Protein AF-A0A6I6SS22-F1 (afdb_monomer)

Sequence (66 aa):
MQPPDCRKAIADSEPSYRSFRHLPEQQRWQWYENAKRIRQGREAAGIVMTETYDQFIARLTRELEL

Nearest PDB structures (foldseek):
  8brm-assembly1_Li  TM=6.526E-01  e=9.116E+00  Giardia lamblia ATCC 50803

Solvent-acces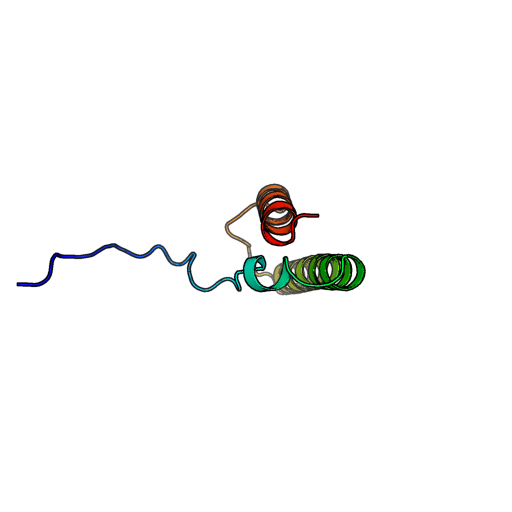sible surface area (backbone atoms only — not comparable to full-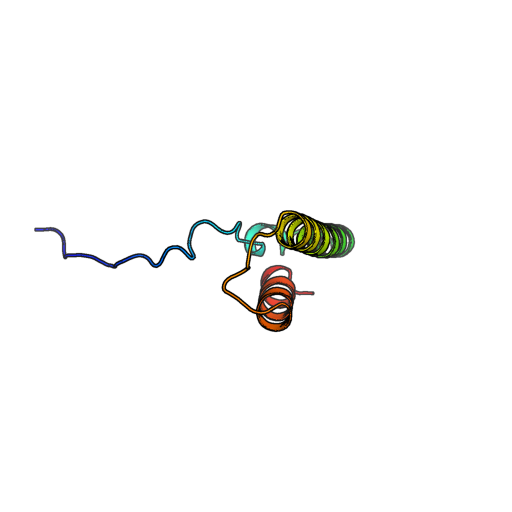atom values): 4132 Å² total; per-residue (Å²): 139,79,88,82,80,78,80,72,62,95,68,81,80,59,84,69,48,53,82,43,43,86,47,59,67,72,56,33,50,51,52,51,55,48,52,52,50,52,49,52,53,37,45,73,70,69,48,81,68,93,62,53,71,65,58,50,49,56,49,48,35,64,31,33,71,103

Radius of gyration: 14.65 Å; Cα contacts (8 Å, |Δi|>4): 27; chains: 1; bounding box: 34×34×38 Å

Mean predicted aligned error: 9.28 Å

Organism: NCBI:txid2497861

Structure (mmCIF, N/CA/C/O backbone):
data_AF-A0A6I6SS22-F1
#
_entry.id   AF-A0A6I6SS22-F1
#
loop_
_atom_site.group_PDB
_atom_site.id
_atom_site.type_symbol
_atom_site.label_atom_id
_atom_site.label_alt_id
_atom_site.label_comp_id
_atom_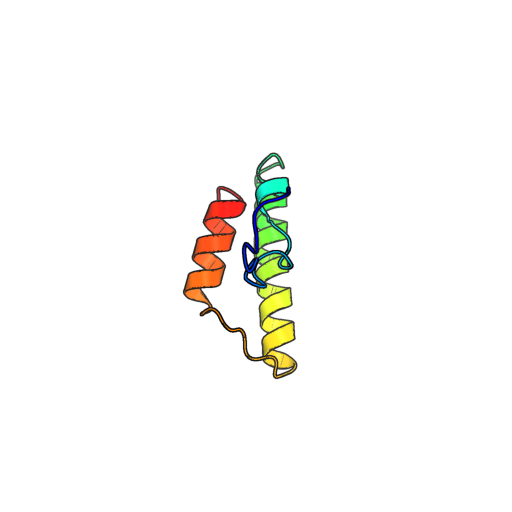site.label_asym_id
_atom_site.label_entity_id
_atom_site.label_seq_id
_atom_site.pdbx_PDB_ins_code
_atom_site.Cartn_x
_atom_site.Cartn_y
_atom_site.Cartn_z
_atom_site.occupancy
_atom_site.B_iso_or_equiv
_atom_site.auth_seq_id
_atom_site.auth_comp_id
_atom_site.auth_asym_id
_atom_site.auth_atom_id
_atom_site.pdbx_PDB_model_num
ATOM 1 N N . MET A 1 1 ? -17.085 22.479 -23.001 1.00 44.69 1 MET A N 1
ATOM 2 C CA . MET A 1 1 ? -17.814 21.349 -22.388 1.00 44.69 1 MET A CA 1
ATOM 3 C C . MET A 1 1 ? -16.803 20.254 -22.068 1.00 44.69 1 MET A C 1
ATOM 5 O O . MET A 1 1 ? -16.261 19.675 -22.996 1.00 44.69 1 MET A O 1
ATOM 9 N N . GLN A 1 2 ? -16.483 20.043 -20.789 1.00 51.03 2 GLN A N 1
ATOM 10 C CA . GLN A 1 2 ? -15.748 18.871 -20.279 1.00 51.03 2 GLN A CA 1
ATOM 11 C C . GLN A 1 2 ? -16.742 18.044 -19.442 1.00 51.03 2 GLN A C 1
ATOM 13 O O . GLN A 1 2 ? -17.591 18.659 -18.790 1.00 51.03 2 GLN A O 1
ATOM 18 N N . PRO A 1 3 ? -16.718 16.699 -19.497 1.00 55.75 3 PRO A N 1
ATOM 19 C CA . PRO A 1 3 ? -17.686 15.873 -18.781 1.00 55.75 3 PRO A CA 1
ATOM 20 C C . PRO A 1 3 ? -17.409 15.861 -17.264 1.00 55.75 3 PRO A C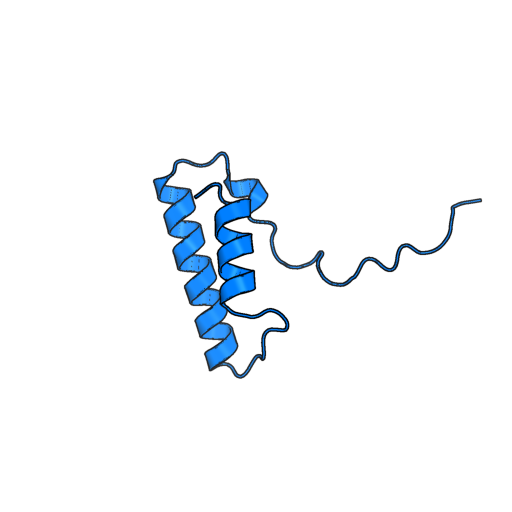 1
ATOM 22 O O . PRO A 1 3 ? -16.266 16.078 -16.853 1.00 55.75 3 PRO A O 1
ATOM 25 N N . PRO A 1 4 ? -18.441 15.629 -16.430 1.00 53.72 4 PRO A N 1
ATOM 26 C CA . PRO A 1 4 ? -18.345 15.766 -14.984 1.00 53.72 4 PRO A CA 1
ATOM 27 C C . PRO A 1 4 ? -17.791 14.505 -14.303 1.00 53.72 4 PRO A C 1
ATOM 29 O O . PRO A 1 4 ? -18.169 13.385 -14.628 1.00 53.72 4 PRO A O 1
ATOM 32 N N . ASP A 1 5 ? -16.931 14.750 -13.315 1.00 52.78 5 ASP A N 1
ATOM 33 C CA . ASP A 1 5 ? -16.787 14.001 -12.061 1.00 52.78 5 ASP A CA 1
ATOM 34 C C . ASP A 1 5 ? -16.683 12.465 -12.157 1.00 52.78 5 ASP A C 1
ATOM 36 O O . ASP A 1 5 ? -17.592 11.720 -11.795 1.00 52.78 5 ASP A O 1
ATOM 40 N N . CYS A 1 6 ? -15.496 11.966 -12.511 1.00 42.88 6 CYS A N 1
ATOM 41 C CA . CYS A 1 6 ? -15.038 10.731 -11.883 1.00 42.88 6 CYS A CA 1
ATOM 42 C C . CYS A 1 6 ? -14.550 11.119 -10.491 1.00 42.88 6 CYS A C 1
ATOM 44 O O . CYS A 1 6 ? -13.428 11.612 -10.359 1.00 42.88 6 CYS A O 1
ATOM 46 N N . ARG A 1 7 ? -15.368 10.882 -9.457 1.00 49.97 7 ARG A N 1
ATOM 47 C CA . ARG A 1 7 ? -14.886 10.727 -8.079 1.00 49.97 7 ARG A CA 1
ATOM 48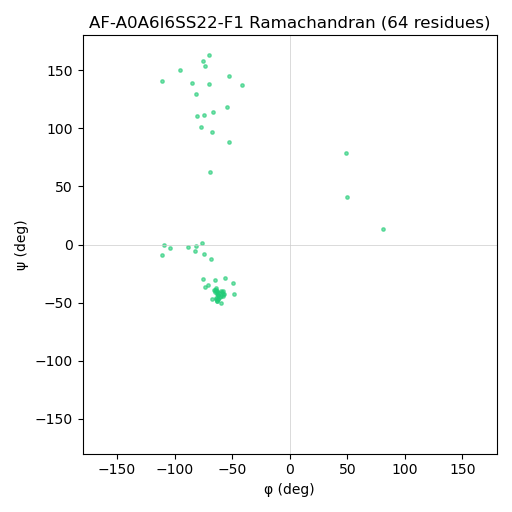 C C . ARG A 1 7 ? -13.797 9.669 -8.107 1.00 49.97 7 ARG A C 1
ATOM 50 O O . ARG A 1 7 ? -14.071 8.475 -8.002 1.00 49.97 7 ARG A O 1
ATOM 57 N N . LYS A 1 8 ? -12.560 10.095 -8.339 1.00 46.91 8 LYS A N 1
ATOM 58 C CA . LYS A 1 8 ? -11.396 9.236 -8.265 1.00 46.91 8 LYS A CA 1
ATOM 59 C C . LYS A 1 8 ? -11.308 8.916 -6.787 1.00 46.91 8 LYS A C 1
ATOM 61 O O . LYS A 1 8 ? -10.904 9.753 -5.983 1.00 46.91 8 LYS A O 1
ATOM 66 N N . ALA A 1 9 ? -11.852 7.753 -6.431 1.00 44.91 9 ALA A N 1
ATOM 67 C CA . ALA A 1 9 ? -11.686 7.168 -5.121 1.00 44.91 9 ALA A CA 1
ATOM 68 C C . ALA A 1 9 ? -10.227 7.381 -4.724 1.00 44.91 9 ALA A C 1
ATOM 70 O O . ALA A 1 9 ? -9.331 7.243 -5.564 1.00 44.91 9 ALA A O 1
ATOM 71 N N . ILE A 1 10 ? -10.002 7.766 -3.473 1.00 43.62 10 ILE A N 1
ATOM 72 C CA . ILE A 1 10 ? -8.677 7.936 -2.878 1.00 43.62 10 ILE A CA 1
ATOM 73 C C . ILE A 1 10 ? -8.058 6.531 -2.729 1.00 43.62 10 ILE A C 1
ATOM 75 O O . ILE A 1 10 ? -7.863 6.019 -1.642 1.00 43.62 10 ILE A O 1
ATOM 79 N N . ALA A 1 11 ? -7.855 5.854 -3.853 1.00 45.62 11 ALA A N 1
ATOM 80 C CA . ALA A 1 11 ? -7.050 4.663 -4.056 1.00 45.62 11 ALA A CA 1
ATOM 81 C C . ALA A 1 11 ? -5.811 5.021 -4.908 1.00 45.62 11 ALA A C 1
ATOM 83 O O . ALA A 1 11 ? -4.890 4.224 -5.030 1.00 45.62 11 ALA A O 1
ATOM 84 N N . ASP A 1 12 ? -5.767 6.241 -5.469 1.00 39.41 12 ASP A N 1
ATOM 85 C CA . ASP A 1 12 ? -4.730 6.758 -6.380 1.00 39.41 12 ASP A CA 1
ATOM 86 C C . ASP A 1 12 ? -3.467 7.276 -5.654 1.00 39.41 12 ASP A C 1
ATOM 88 O O . ASP A 1 12 ? -2.527 7.718 -6.303 1.00 39.41 12 ASP A O 1
ATOM 92 N N . SER A 1 13 ? -3.416 7.248 -4.314 1.00 47.69 13 SER A N 1
ATOM 93 C CA . SER A 1 13 ? -2.251 7.731 -3.544 1.00 47.69 13 SER A CA 1
ATOM 94 C C . SER A 1 13 ? -1.436 6.638 -2.861 1.00 47.69 13 SER A C 1
ATOM 96 O O . SER A 1 13 ? -0.429 6.948 -2.225 1.00 47.69 13 SER A O 1
ATOM 98 N N . GLU A 1 14 ? -1.815 5.367 -2.996 1.00 49.12 14 GLU A N 1
ATOM 99 C CA . GLU A 1 14 ? -0.874 4.306 -2.653 1.00 49.12 14 GLU A CA 1
ATOM 100 C C . GLU A 1 14 ? 0.089 4.076 -3.817 1.00 49.12 14 GLU A C 1
ATOM 102 O O . GLU A 1 14 ? -0.363 3.936 -4.958 1.00 49.12 14 GLU A O 1
ATOM 107 N N . PRO A 1 15 ? 1.409 4.054 -3.557 1.00 57.25 15 PRO A N 1
ATOM 108 C CA . PRO A 1 15 ? 2.404 3.878 -4.602 1.00 57.25 15 PRO A CA 1
ATOM 109 C C . PRO A 1 15 ? 2.086 2.598 -5.374 1.00 57.25 15 PRO A C 1
ATOM 111 O O . PRO A 1 15 ? 2.050 1.511 -4.804 1.00 57.25 15 PRO A O 1
ATOM 114 N N . SER A 1 16 ? 1.809 2.730 -6.672 1.00 65.69 16 SER A N 1
ATOM 115 C CA . SER A 1 16 ? 1.614 1.563 -7.527 1.00 65.69 16 SER A CA 1
ATOM 116 C C . SER A 1 16 ? 2.943 0.825 -7.637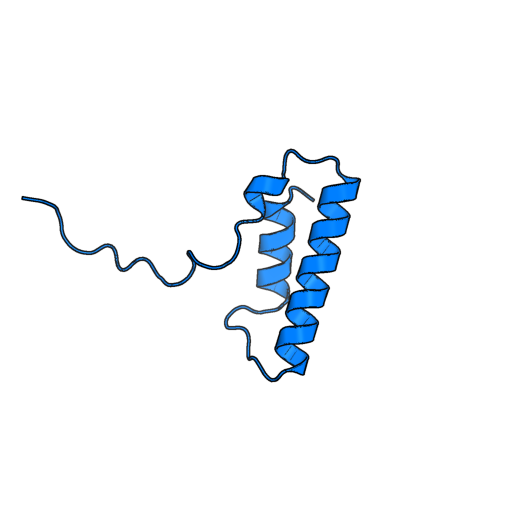 1.00 65.69 16 SER A C 1
ATOM 118 O O . SER A 1 16 ? 3.900 1.336 -8.224 1.00 65.69 16 SER A O 1
ATOM 120 N N . TYR A 1 17 ? 3.000 -0.389 -7.095 1.00 76.31 17 TYR A N 1
ATOM 121 C CA . TYR A 1 17 ? 4.184 -1.240 -7.173 1.00 76.31 17 TYR A CA 1
ATOM 122 C C . TYR A 1 17 ? 4.362 -1.843 -8.574 1.00 76.31 17 TYR A C 1
ATOM 124 O O . TYR A 1 17 ? 5.427 -2.370 -8.888 1.00 76.31 17 TYR A O 1
ATOM 132 N N . ARG A 1 18 ? 3.367 -1.665 -9.459 1.00 76.06 18 ARG A N 1
ATOM 133 C CA . ARG A 1 18 ? 3.444 -1.960 -10.903 1.00 76.06 18 ARG A CA 1
ATOM 134 C C . ARG A 1 18 ? 4.667 -1.373 -11.581 1.00 76.06 18 ARG A C 1
ATOM 136 O O . ARG A 1 18 ? 5.183 -1.979 -12.513 1.00 76.06 18 ARG A O 1
ATOM 143 N N . SER A 1 19 ? 5.135 -0.210 -11.138 1.00 76.94 19 SER 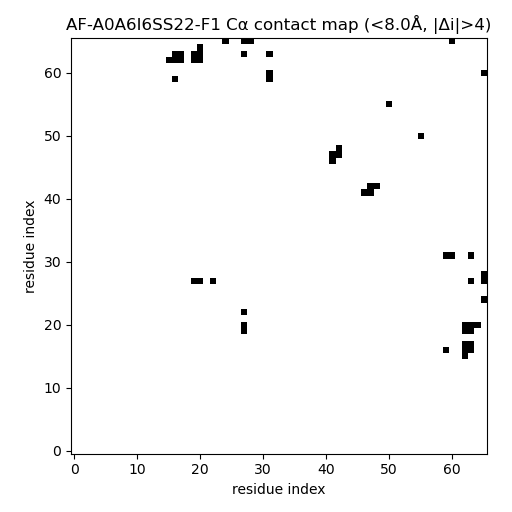A N 1
ATOM 144 C CA . SER A 1 19 ? 6.343 0.399 -11.691 1.00 76.94 19 SER A CA 1
ATOM 145 C C . SER A 1 19 ? 7.603 -0.394 -11.354 1.00 76.94 19 SER A C 1
ATOM 147 O O . SER A 1 19 ? 8.618 -0.143 -11.972 1.00 76.94 19 SER A O 1
ATOM 149 N N . PHE A 1 20 ? 7.571 -1.361 -10.436 1.00 76.62 20 PHE A N 1
ATOM 150 C CA . PHE A 1 20 ? 8.725 -2.178 -10.050 1.00 76.62 20 PHE A CA 1
ATOM 151 C C . PHE A 1 20 ? 8.697 -3.594 -10.639 1.00 76.62 20 PHE A C 1
ATOM 153 O O . PHE A 1 20 ? 9.663 -4.334 -10.484 1.00 76.62 20 PHE A O 1
ATOM 160 N N . ARG A 1 21 ? 7.638 -3.967 -11.370 1.00 80.12 21 ARG A N 1
ATOM 161 C CA . ARG A 1 21 ? 7.505 -5.282 -12.027 1.00 80.12 21 ARG A CA 1
ATOM 162 C C . ARG A 1 21 ? 8.652 -5.619 -12.988 1.00 80.12 21 ARG A C 1
ATOM 164 O O . ARG A 1 21 ? 8.985 -6.778 -13.181 1.00 80.12 21 ARG A O 1
ATOM 171 N N . HIS A 1 22 ? 9.261 -4.595 -13.588 1.00 82.00 22 HIS A N 1
ATOM 172 C CA . HIS A 1 22 ? 10.364 -4.740 -14.540 1.00 82.00 22 HIS A CA 1
ATOM 173 C C . HIS A 1 22 ? 11.727 -4.907 -13.854 1.00 82.00 22 HIS A C 1
ATOM 175 O O . HIS A 1 22 ? 12.737 -5.098 -14.530 1.00 82.00 22 HIS A O 1
ATOM 181 N N . LEU A 1 23 ? 11.779 -4.783 -12.524 1.00 86.06 23 LEU A N 1
ATOM 182 C CA . LEU A 1 23 ? 13.005 -4.969 -11.769 1.00 86.06 23 LEU A CA 1
ATOM 183 C C . LEU A 1 23 ? 13.360 -6.460 -11.647 1.00 86.06 23 LEU A C 1
ATOM 185 O O . LEU A 1 23 ? 12.486 -7.328 -11.720 1.00 86.06 23 LEU A O 1
ATOM 189 N N . PRO A 1 24 ? 14.643 -6.773 -11.391 1.00 89.88 24 PRO A N 1
ATOM 190 C CA . PRO A 1 24 ? 15.064 -8.127 -11.061 1.00 89.88 24 PRO A CA 1
ATOM 191 C C . PRO A 1 24 ? 14.243 -8.693 -9.902 1.00 89.88 24 PRO A C 1
ATOM 193 O O . PRO A 1 24 ? 13.916 -7.971 -8.959 1.00 89.88 24 PRO A O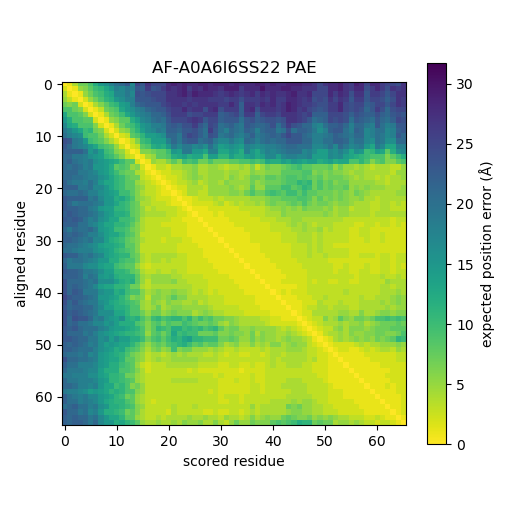 1
ATOM 196 N N . GLU A 1 25 ? 13.963 -9.994 -9.942 1.00 88.25 25 GLU A N 1
ATOM 197 C CA . GLU A 1 25 ? 13.174 -10.699 -8.924 1.00 88.25 25 GLU A CA 1
ATOM 198 C C . GLU A 1 25 ? 13.630 -10.388 -7.492 1.00 88.25 25 GLU A C 1
ATOM 200 O O . GLU A 1 25 ? 12.810 -10.078 -6.633 1.00 88.25 25 GLU A O 1
ATOM 205 N N . GLN A 1 26 ? 14.942 -10.344 -7.251 1.00 89.31 26 GLN A N 1
ATOM 206 C CA . GLN A 1 26 ? 15.490 -10.008 -5.938 1.00 89.31 26 GLN A CA 1
ATOM 207 C C . GLN A 1 26 ? 15.067 -8.611 -5.449 1.00 89.31 26 GLN A C 1
ATOM 209 O O . GLN A 1 26 ? 14.732 -8.449 -4.278 1.00 89.31 26 GLN A O 1
ATOM 214 N N . GLN A 1 27 ? 15.025 -7.607 -6.332 1.00 89.25 27 GLN A N 1
ATOM 215 C CA . GLN A 1 27 ? 14.528 -6.278 -5.966 1.00 89.25 27 GLN A CA 1
ATOM 216 C C . GLN A 1 27 ? 13.012 -6.277 -5.747 1.00 89.25 27 GLN A C 1
ATOM 218 O O . GLN A 1 27 ? 12.531 -5.579 -4.859 1.00 89.25 27 GLN A O 1
ATOM 223 N N . ARG A 1 28 ? 12.254 -7.080 -6.504 1.00 89.62 28 ARG A N 1
ATOM 224 C CA . ARG A 1 28 ? 10.801 -7.230 -6.312 1.00 89.62 28 ARG A CA 1
ATOM 225 C C . ARG A 1 28 ? 10.496 -7.817 -4.929 1.00 89.62 28 ARG A C 1
ATOM 227 O O . ARG A 1 28 ? 9.676 -7.258 -4.205 1.00 89.62 28 ARG A O 1
ATOM 234 N N . TRP A 1 29 ? 11.247 -8.830 -4.494 1.00 90.38 29 TRP A N 1
ATOM 235 C CA . TRP A 1 29 ? 11.172 -9.359 -3.126 1.00 90.38 29 TRP A CA 1
ATOM 236 C C . TRP A 1 29 ? 11.578 -8.342 -2.052 1.00 90.38 29 TRP A C 1
ATOM 238 O O . TRP A 1 29 ? 10.921 -8.256 -1.016 1.00 90.38 29 TRP A O 1
ATOM 248 N N . GLN A 1 30 ? 12.613 -7.527 -2.290 1.00 91.19 30 GLN A N 1
ATOM 249 C CA . GLN A 1 30 ? 12.978 -6.449 -1.359 1.00 91.19 30 GLN A CA 1
ATOM 250 C C . GLN A 1 30 ? 11.850 -5.418 -1.208 1.00 91.19 30 GLN A C 1
ATOM 252 O O . GLN A 1 30 ? 11.546 -5.000 -0.090 1.00 91.19 30 GLN A O 1
ATOM 257 N N . TRP A 1 31 ? 11.194 -5.039 -2.309 1.00 88.75 31 TRP A N 1
ATOM 258 C CA . TRP A 1 31 ? 10.029 -4.153 -2.274 1.00 88.75 31 TRP A CA 1
ATOM 259 C C . TRP A 1 31 ? 8.842 -4.781 -1.545 1.00 88.75 31 TRP A C 1
ATOM 261 O O . TRP A 1 31 ? 8.181 -4.085 -0.773 1.00 88.75 31 TRP A O 1
ATOM 271 N N . TYR A 1 32 ? 8.612 -6.081 -1.733 1.00 90.56 32 TYR A N 1
ATOM 272 C CA . TYR A 1 32 ? 7.571 -6.827 -1.029 1.00 90.56 32 TYR A CA 1
ATOM 273 C C . TYR A 1 32 ? 7.762 -6.807 0.490 1.00 90.56 32 TYR A C 1
ATOM 275 O O . TYR A 1 32 ? 6.858 -6.423 1.238 1.00 90.56 32 TYR A O 1
ATOM 283 N N . GLU A 1 33 ? 8.966 -7.133 0.956 1.00 91.50 33 GLU A N 1
ATOM 284 C CA . GLU A 1 33 ? 9.296 -7.102 2.381 1.00 91.50 33 GLU A CA 1
ATOM 285 C C . GLU A 1 33 ? 9.250 -5.675 2.951 1.00 91.50 33 GLU A C 1
ATOM 287 O O . GLU A 1 33 ? 8.728 -5.456 4.048 1.00 91.50 33 GLU A O 1
ATOM 292 N N . ASN A 1 34 ? 9.720 -4.678 2.194 1.00 91.25 34 ASN A N 1
ATOM 293 C CA . ASN A 1 34 ? 9.641 -3.277 2.606 1.00 91.25 34 ASN A CA 1
ATOM 294 C C . ASN A 1 34 ? 8.183 -2.815 2.770 1.00 91.25 34 ASN A C 1
ATOM 296 O O . ASN A 1 34 ? 7.841 -2.188 3.770 1.00 91.25 34 ASN A O 1
ATOM 300 N N . ALA A 1 35 ? 7.297 -3.168 1.837 1.00 89.25 35 ALA A N 1
ATOM 301 C CA . ALA A 1 35 ? 5.885 -2.808 1.909 1.00 89.25 35 ALA A CA 1
ATOM 302 C C . ALA A 1 35 ? 5.187 -3.428 3.130 1.00 89.25 35 ALA A C 1
ATOM 304 O O . ALA A 1 35 ? 4.456 -2.737 3.843 1.00 89.25 35 ALA A O 1
ATOM 305 N N . LYS A 1 36 ? 5.473 -4.702 3.432 1.00 90.69 36 LYS A N 1
ATOM 306 C CA . LYS A 1 36 ? 5.005 -5.360 4.662 1.00 90.69 36 LYS A CA 1
ATOM 307 C C . LYS A 1 36 ? 5.480 -4.626 5.911 1.00 90.69 36 LYS A C 1
ATOM 309 O O . LYS A 1 36 ? 4.684 -4.377 6.812 1.00 90.69 36 LYS A O 1
ATOM 314 N N . ARG A 1 37 ? 6.754 -4.226 5.951 1.00 91.25 37 ARG A N 1
ATOM 315 C CA . ARG A 1 37 ? 7.330 -3.488 7.083 1.00 91.25 37 ARG A CA 1
ATOM 316 C C . ARG A 1 37 ? 6.698 -2.108 7.258 1.00 91.25 37 ARG A C 1
ATOM 318 O O . ARG A 1 37 ? 6.408 -1.715 8.384 1.00 91.25 37 ARG A O 1
ATOM 325 N N . ILE A 1 38 ? 6.447 -1.392 6.161 1.00 87.62 38 ILE A N 1
ATOM 326 C CA . ILE A 1 38 ? 5.735 -0.106 6.176 1.00 87.62 38 ILE A CA 1
ATOM 327 C C . ILE A 1 38 ? 4.331 -0.297 6.747 1.00 87.62 38 ILE A C 1
ATOM 329 O O . ILE A 1 38 ? 3.910 0.478 7.605 1.00 87.62 38 ILE A O 1
ATOM 333 N N . ARG A 1 39 ? 3.617 -1.342 6.316 1.00 86.56 39 ARG A N 1
ATOM 334 C CA . ARG A 1 39 ? 2.282 -1.645 6.832 1.00 86.56 39 ARG A CA 1
ATOM 335 C C . ARG A 1 39 ? 2.299 -1.991 8.319 1.00 86.56 39 ARG A C 1
ATOM 337 O O . ARG A 1 39 ? 1.549 -1.383 9.071 1.00 86.56 39 ARG A O 1
ATOM 344 N N . GLN A 1 40 ? 3.210 -2.856 8.757 1.00 88.12 40 GLN A N 1
ATOM 345 C CA . GLN A 1 40 ? 3.387 -3.156 10.180 1.00 88.12 40 GLN A CA 1
ATOM 346 C C . GLN A 1 40 ? 3.719 -1.904 10.999 1.00 88.12 40 GLN A C 1
ATOM 348 O O . GLN A 1 40 ? 3.172 -1.722 12.080 1.00 88.12 40 GLN A O 1
ATOM 353 N N . GLY A 1 41 ? 4.571 -1.013 10.482 1.00 88.88 41 GLY A N 1
ATOM 354 C CA . GLY A 1 41 ? 4.880 0.264 11.127 1.00 88.88 41 GLY A CA 1
ATOM 355 C C . GLY A 1 41 ? 3.664 1.189 11.227 1.00 88.88 41 GLY A C 1
ATOM 356 O O . GLY A 1 41 ? 3.479 1.855 12.242 1.00 88.88 41 GLY A O 1
ATOM 357 N N . ARG A 1 42 ? 2.799 1.197 10.206 1.00 87.50 42 ARG A N 1
ATOM 358 C CA . ARG A 1 42 ? 1.532 1.942 10.214 1.00 87.50 42 ARG A CA 1
ATOM 359 C C . ARG A 1 42 ? 0.545 1.370 11.230 1.00 87.50 42 ARG A C 1
ATOM 361 O O . ARG A 1 42 ? -0.009 2.132 12.014 1.00 87.50 42 ARG A O 1
ATOM 368 N N . GLU A 1 43 ? 0.371 0.052 11.261 1.00 86.94 43 GLU A N 1
ATOM 369 C CA . GLU A 1 43 ? -0.492 -0.621 12.241 1.00 86.94 43 GLU A CA 1
ATOM 370 C C . GLU A 1 43 ? 0.024 -0.415 13.674 1.00 86.94 43 GLU A C 1
ATOM 372 O O . GLU A 1 43 ? -0.756 -0.094 14.567 1.00 86.94 43 GLU A O 1
ATOM 377 N N . ALA A 1 44 ? 1.344 -0.483 13.889 1.00 88.31 44 ALA A N 1
ATOM 378 C CA . ALA A 1 44 ? 1.977 -0.186 15.177 1.00 88.31 44 ALA A CA 1
ATOM 379 C C . ALA A 1 44 ? 1.813 1.284 15.604 1.00 88.31 44 ALA A C 1
ATOM 381 O O . ALA A 1 44 ? 1.719 1.573 16.794 1.00 88.31 44 ALA A O 1
ATOM 382 N N . ALA A 1 45 ? 1.73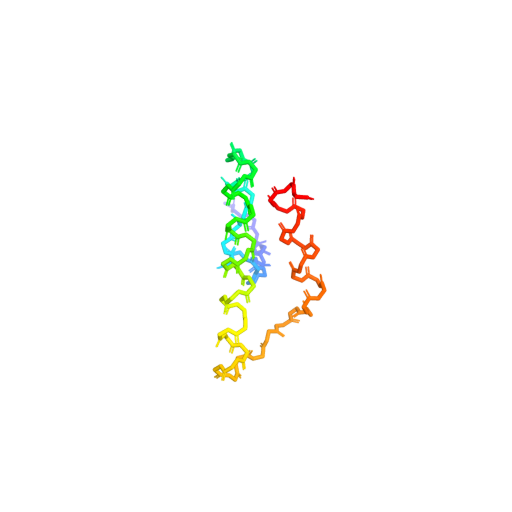3 2.211 14.646 1.00 88.06 45 ALA A N 1
ATOM 383 C CA . ALA A 1 45 ? 1.404 3.614 14.894 1.00 88.06 45 ALA A CA 1
ATOM 384 C C . ALA A 1 45 ? -0.100 3.851 15.156 1.00 88.06 45 ALA A C 1
ATOM 386 O O . ALA A 1 45 ? -0.513 4.995 15.337 1.00 88.06 45 ALA A O 1
ATOM 387 N N . GLY A 1 46 ? -0.924 2.796 15.167 1.00 87.00 46 GLY A N 1
ATOM 388 C CA . GLY A 1 46 ? -2.371 2.875 15.377 1.00 87.00 46 GLY A CA 1
ATOM 389 C C . GLY A 1 46 ? -3.163 3.267 14.128 1.00 87.00 46 GLY A C 1
ATOM 390 O O . GLY A 1 46 ? -4.340 3.610 14.229 1.00 87.00 46 GLY A O 1
ATOM 391 N N . ILE A 1 47 ? -2.544 3.231 12.943 1.00 82.00 47 ILE A N 1
ATOM 392 C CA . ILE A 1 47 ? -3.220 3.531 11.680 1.00 82.00 47 ILE A CA 1
ATOM 393 C C . ILE A 1 47 ? -3.989 2.288 11.235 1.00 82.00 47 ILE A C 1
ATOM 395 O O . ILE A 1 47 ? -3.401 1.292 10.810 1.00 82.00 47 ILE A O 1
ATOM 399 N N . VAL A 1 48 ? -5.317 2.369 11.292 1.00 79.00 48 VAL A N 1
ATOM 400 C CA . VAL A 1 48 ? -6.205 1.318 10.789 1.00 79.00 48 VAL A CA 1
ATOM 401 C C . VAL A 1 48 ? -6.222 1.373 9.264 1.00 79.00 48 VAL A C 1
ATOM 403 O O . VAL A 1 48 ? -6.718 2.326 8.662 1.00 79.00 48 VAL A O 1
ATOM 406 N N . MET A 1 49 ? -5.654 0.348 8.635 1.00 79.81 49 MET A N 1
ATOM 407 C CA . MET A 1 49 ? -5.713 0.178 7.186 1.00 79.81 49 MET A CA 1
ATOM 408 C C . MET A 1 49 ? -7.137 -0.185 6.756 1.00 79.81 49 MET A C 1
ATOM 410 O O . MET A 1 49 ? -7.810 -0.988 7.397 1.00 79.81 49 MET A O 1
ATOM 414 N N . THR A 1 50 ? -7.591 0.412 5.657 1.00 80.69 50 THR A N 1
ATOM 415 C CA . THR A 1 50 ? -8.951 0.229 5.126 1.00 80.69 50 THR A CA 1
ATOM 416 C C . THR A 1 50 ? -9.120 -1.118 4.424 1.00 80.69 50 THR A C 1
ATOM 418 O O . THR A 1 50 ? -10.207 -1.687 4.414 1.00 80.69 50 THR A O 1
ATOM 421 N N . GLU A 1 51 ? -8.037 -1.638 3.847 1.00 81.38 51 GLU A N 1
ATOM 422 C CA . GLU A 1 51 ? -7.968 -2.977 3.264 1.00 81.38 51 GLU A CA 1
ATOM 423 C C . GLU A 1 51 ? -7.393 -3.980 4.272 1.00 81.38 51 GLU A C 1
ATOM 425 O O . GLU A 1 51 ? -6.577 -3.614 5.120 1.00 81.38 51 GLU A O 1
ATOM 430 N N . THR A 1 52 ? -7.783 -5.255 4.191 1.00 86.56 52 THR A N 1
ATOM 431 C CA . THR A 1 52 ? -7.213 -6.310 5.044 1.00 86.56 52 THR A CA 1
ATOM 432 C C . THR A 1 52 ? -5.762 -6.607 4.663 1.00 86.56 52 THR A C 1
ATOM 434 O O . THR A 1 52 ? -5.304 -6.268 3.572 1.00 86.56 52 THR A O 1
ATOM 437 N N . TYR A 1 53 ? -5.025 -7.267 5.559 1.00 85.44 53 TYR A N 1
ATOM 438 C CA . TYR A 1 53 ? -3.665 -7.717 5.256 1.00 85.44 53 TYR A CA 1
ATOM 439 C C . TYR A 1 53 ? -3.630 -8.641 4.026 1.00 85.44 53 TYR A C 1
ATOM 441 O O . TYR A 1 53 ? -2.758 -8.497 3.181 1.00 85.44 53 TYR A O 1
ATOM 449 N N . ASP A 1 54 ? -4.613 -9.532 3.880 1.00 88.06 54 ASP A N 1
ATOM 450 C CA . ASP A 1 54 ? -4.712 -10.440 2.731 1.00 88.06 54 ASP A CA 1
ATOM 451 C C . ASP A 1 54 ? -4.936 -9.697 1.402 1.00 88.06 54 ASP A C 1
ATOM 453 O O . ASP A 1 54 ? -4.209 -9.929 0.440 1.00 88.06 54 ASP A O 1
ATOM 457 N N . GLN A 1 55 ? -5.858 -8.723 1.377 1.00 89.19 55 GLN A N 1
ATOM 458 C CA . GLN A 1 55 ? -6.089 -7.854 0.212 1.00 89.19 55 GLN A CA 1
ATOM 459 C C . GLN A 1 55 ? -4.810 -7.112 -0.195 1.00 89.19 55 GLN A C 1
ATOM 461 O O . GLN A 1 55 ? -4.470 -7.054 -1.378 1.00 89.19 55 GLN A O 1
ATOM 466 N N . PHE A 1 56 ? -4.075 -6.609 0.798 1.00 87.31 56 PHE A N 1
ATOM 467 C CA . PHE A 1 56 ? -2.806 -5.928 0.590 1.00 87.31 56 PHE A CA 1
ATOM 468 C C . PHE A 1 56 ? -1.750 -6.846 -0.010 1.00 87.31 56 PHE A C 1
ATOM 470 O O . PHE A 1 56 ? -1.139 -6.483 -1.010 1.00 87.31 56 PHE A O 1
ATOM 477 N N . ILE A 1 57 ? -1.565 -8.046 0.546 1.00 89.88 57 ILE A N 1
ATOM 478 C CA . ILE A 1 57 ? -0.618 -9.028 0.007 1.00 89.88 57 ILE A CA 1
ATOM 479 C C . ILE A 1 57 ? -1.018 -9.448 -1.406 1.00 89.88 57 ILE A C 1
ATOM 481 O O . ILE A 1 57 ? -0.181 -9.397 -2.301 1.00 89.88 57 ILE A O 1
ATOM 485 N N . ALA A 1 58 ? -2.289 -9.776 -1.646 1.00 90.06 58 ALA A N 1
ATOM 486 C CA . ALA A 1 58 ? -2.774 -10.162 -2.967 1.00 90.06 58 ALA A CA 1
ATOM 487 C C . ALA A 1 58 ? -2.521 -9.063 -4.011 1.00 90.06 58 ALA A C 1
ATOM 489 O O . ALA A 1 58 ? -2.069 -9.342 -5.126 1.00 90.06 58 ALA A O 1
ATOM 490 N N . ARG A 1 59 ? -2.758 -7.798 -3.643 1.00 87.94 59 ARG A N 1
ATOM 491 C CA . ARG A 1 59 ? -2.423 -6.648 -4.483 1.00 87.94 59 ARG A CA 1
ATOM 492 C C . ARG A 1 59 ? -0.918 -6.545 -4.702 1.00 87.94 59 ARG A C 1
ATOM 494 O O . ARG A 1 59 ? -0.505 -6.395 -5.846 1.00 87.94 59 ARG A O 1
ATOM 501 N N . LEU A 1 60 ? -0.109 -6.639 -3.649 1.00 88.38 60 LEU A N 1
ATOM 502 C CA . LEU A 1 60 ? 1.339 -6.478 -3.739 1.00 88.38 60 LEU A CA 1
ATOM 503 C C . LEU A 1 60 ? 1.983 -7.538 -4.630 1.00 88.38 60 LEU A C 1
ATOM 505 O O . LEU A 1 60 ? 2.769 -7.200 -5.510 1.00 88.38 60 LEU A O 1
ATOM 509 N N . THR A 1 61 ? 1.607 -8.800 -4.435 1.00 90.38 61 THR A N 1
ATOM 510 C CA . THR A 1 61 ? 2.061 -9.935 -5.242 1.00 90.38 61 THR A CA 1
ATOM 511 C C . THR A 1 61 ? 1.675 -9.739 -6.706 1.00 90.38 61 THR A C 1
ATOM 513 O O . THR A 1 61 ? 2.514 -9.868 -7.593 1.00 90.38 61 THR A O 1
ATOM 516 N N . ARG A 1 62 ? 0.433 -9.308 -6.972 1.00 88.44 62 ARG A N 1
ATOM 517 C CA . ARG A 1 62 ? -0.038 -9.021 -8.334 1.00 88.44 62 ARG A CA 1
ATOM 518 C C . ARG A 1 62 ? 0.684 -7.838 -8.984 1.00 88.44 62 ARG A C 1
ATOM 520 O O . ARG A 1 62 ? 0.938 -7.866 -10.183 1.00 88.44 62 ARG A O 1
ATOM 527 N N . GLU A 1 63 ? 0.977 -6.785 -8.226 1.00 87.31 63 GLU A N 1
ATOM 528 C CA . GLU A 1 63 ? 1.652 -5.580 -8.723 1.00 87.31 63 GLU A CA 1
ATOM 529 C C . GLU A 1 63 ? 3.144 -5.819 -8.987 1.00 87.31 63 GLU A C 1
ATOM 531 O O . GLU A 1 63 ? 3.686 -5.276 -9.949 1.00 87.31 63 GLU A O 1
ATOM 536 N N . LEU A 1 64 ? 3.795 -6.627 -8.146 1.00 86.19 64 LEU A N 1
ATOM 537 C CA . LEU A 1 64 ? 5.208 -6.982 -8.260 1.00 86.19 64 LEU A CA 1
ATOM 538 C C . LEU A 1 64 ? 5.451 -8.215 -9.145 1.00 86.19 64 LEU A C 1
ATOM 540 O O . LEU A 1 64 ? 6.606 -8.566 -9.359 1.00 86.19 64 LEU A O 1
ATOM 544 N N . GLU A 1 65 ? 4.405 -8.854 -9.678 1.00 86.19 65 GLU A N 1
ATOM 545 C CA . GLU A 1 65 ? 4.488 -10.118 -10.435 1.00 86.19 65 GLU A CA 1
ATOM 546 C C . GLU A 1 65 ? 5.306 -11.199 -9.689 1.00 86.19 65 GLU A C 1
ATOM 548 O O . GLU A 1 65 ? 6.146 -11.875 -10.292 1.00 86.19 65 GLU A O 1
ATOM 553 N N . LEU A 1 66 ? 5.116 -11.287 -8.365 1.00 84.25 66 LEU A N 1
ATOM 554 C CA . LEU A 1 66 ? 5.746 -12.283 -7.484 1.00 84.25 66 LEU A CA 1
ATOM 555 C C . LEU A 1 66 ? 4.955 -13.593 -7.425 1.00 84.25 66 LEU A C 1
ATOM 557 O O . LEU A 1 66 ? 3.729 -13.560 -7.677 1.00 84.25 66 LEU A O 1
#

pLDDT: mean 77.48, std 16.59, range [39.41, 91.5]

Secondary structure (DSSP, 8-state):
---------TTTTS--GGGGTTS-HHHHHHHHHHHHHHHHHHHHTT---SS-HHHHHHHHHHHHT-

Foldseek 3Di:
DDDDDPPPPVPVPDPQLLVQLPPPPVVLVVVLVVVVVVVVVCVVVVNDDPDDPVRVNVSSCVSNVD